Protein AF-A0A3R6MAZ4-F1 (afdb_monomer)

Secondary structure (DSSP, 8-state):
--HHHHHHHH-HHHHHHHHHHTTT-HHHHHHHHHHHHHHHHHHHHHHHHHHHHHHHHHHHHHHHHH--TTHHHHS------

Foldseek 3Di:
DFQVVCCVPVPVVLQVVLCVVVVNPSVSSVVVVVVVVVVVVVCPVVVVVVVVVVVVVVQVVQCVVPVDNVCVPVVPDPDPD

pLDDT: mean 91.68, std 9.18, range [46.25, 98.5]

Sequence (81 aa):
MKYNESVRLLSASRINKYKSACGGDKAKTIQLYQYNIKLCQRFYGIMSMFEIMLRNLINEHYLTQFQDANWIINQATVGKL

Structure (mmCIF, N/CA/C/O backbone):
data_AF-A0A3R6MAZ4-F1
#
_entry.id   AF-A0A3R6MAZ4-F1
#
loop_
_atom_site.group_PDB
_atom_site.id
_atom_site.type_symbol
_atom_site.label_atom_id
_atom_site.label_alt_id
_atom_site.label_comp_id
_atom_site.label_asym_id
_atom_site.label_entity_id
_atom_site.label_seq_id
_atom_site.pdbx_PDB_ins_code
_atom_site.Cartn_x
_a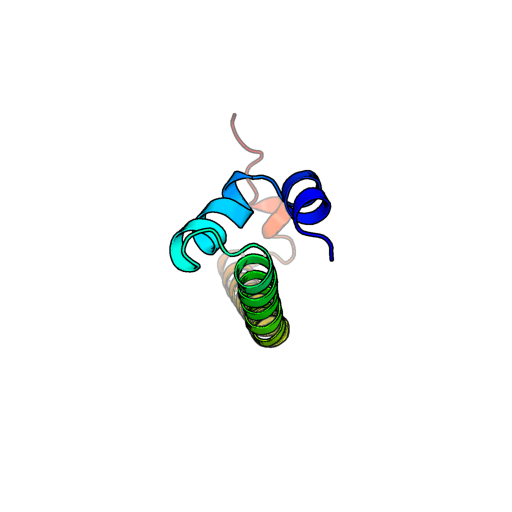tom_site.Cartn_y
_atom_site.Cartn_z
_atom_site.occupancy
_atom_site.B_iso_or_equiv
_atom_site.auth_seq_id
_atom_site.auth_comp_id
_atom_site.auth_asym_id
_atom_site.auth_atom_id
_atom_site.pdbx_PDB_model_num
ATOM 1 N N . MET A 1 1 ? -3.542 4.249 20.583 1.00 70.81 1 MET A N 1
ATOM 2 C CA . MET A 1 1 ? -3.878 5.430 19.755 1.00 70.81 1 MET A CA 1
ATOM 3 C C . MET A 1 1 ? -5.253 5.923 20.176 1.00 70.81 1 MET A C 1
ATOM 5 O O . MET A 1 1 ? -6.171 5.107 20.194 1.00 70.81 1 MET A O 1
ATOM 9 N N . LYS A 1 2 ? -5.410 7.191 20.580 1.00 86.06 2 LYS A N 1
ATOM 10 C CA . LYS A 1 2 ? -6.735 7.712 20.958 1.00 86.06 2 LYS A CA 1
ATOM 11 C C . LYS A 1 2 ? -7.561 7.970 19.692 1.00 86.06 2 LYS A C 1
ATOM 13 O O . LYS A 1 2 ? -7.029 8.387 18.664 1.00 86.06 2 LYS A O 1
ATOM 18 N N . TYR A 1 3 ? -8.871 7.729 19.753 1.00 87.12 3 TYR A N 1
ATOM 19 C CA . TYR A 1 3 ? -9.758 7.841 18.586 1.00 87.12 3 TYR A CA 1
ATOM 20 C C . TYR A 1 3 ? -9.725 9.237 17.939 1.00 87.12 3 TYR A C 1
ATOM 22 O O . TYR A 1 3 ? -9.582 9.352 16.726 1.00 87.12 3 TYR A O 1
ATOM 30 N N . ASN A 1 4 ? -9.789 10.303 18.742 1.00 88.00 4 ASN A N 1
ATOM 31 C CA . ASN A 1 4 ? -9.802 11.677 18.223 1.00 88.00 4 ASN A CA 1
ATOM 32 C C . ASN A 1 4 ? -8.488 12.043 17.508 1.00 88.00 4 ASN A C 1
ATOM 34 O O . ASN A 1 4 ? -8.518 12.684 16.462 1.00 88.00 4 ASN A O 1
ATOM 38 N N . GLU A 1 5 ? -7.343 11.582 18.022 1.00 88.69 5 GLU A N 1
ATOM 39 C CA . GLU A 1 5 ? -6.044 11.749 17.352 1.00 88.69 5 GLU A CA 1
ATOM 40 C C . GLU A 1 5 ? -6.005 10.980 16.032 1.00 88.69 5 GLU A C 1
ATOM 42 O O . GLU A 1 5 ? -5.541 11.500 15.026 1.00 88.69 5 GLU A O 1
ATOM 47 N N . SER A 1 6 ? -6.563 9.767 16.018 1.00 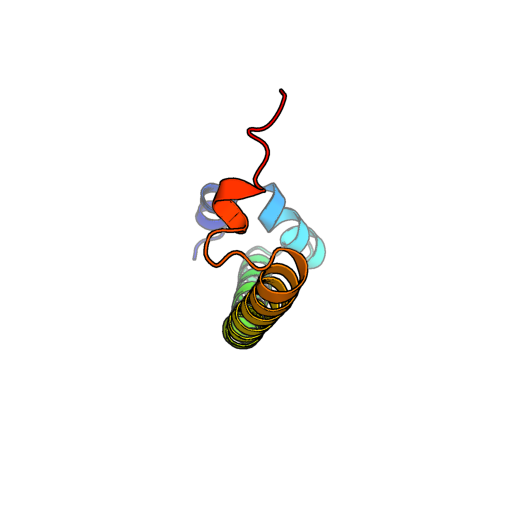85.06 6 SER A N 1
ATOM 48 C CA . SER A 1 6 ? -6.653 8.924 14.820 1.00 85.06 6 SER A CA 1
ATOM 49 C C . SER A 1 6 ? -7.428 9.619 13.702 1.00 85.06 6 SER A C 1
ATOM 51 O O . SER A 1 6 ? -6.975 9.653 12.565 1.00 85.06 6 SER A O 1
ATOM 53 N N . VAL A 1 7 ? -8.580 10.211 14.028 1.00 88.94 7 VAL A N 1
ATOM 54 C CA . VAL A 1 7 ? -9.410 10.959 13.072 1.00 88.94 7 VAL A CA 1
ATOM 55 C C . VAL A 1 7 ? -8.684 12.204 12.559 1.00 88.94 7 VAL A C 1
ATOM 57 O O . VAL A 1 7 ? -8.727 12.476 11.359 1.00 88.94 7 VAL A O 1
ATOM 60 N N . ARG A 1 8 ? -7.992 12.934 13.445 1.00 90.88 8 ARG A N 1
ATOM 61 C CA . ARG A 1 8 ? -7.213 14.126 13.081 1.00 90.88 8 ARG A CA 1
ATOM 62 C C . ARG A 1 8 ? -6.042 13.787 12.153 1.00 90.88 8 ARG A C 1
ATOM 64 O O . ARG A 1 8 ? -5.832 14.496 11.179 1.00 90.88 8 ARG A O 1
ATOM 71 N N . LEU A 1 9 ? -5.289 12.728 12.456 1.00 90.00 9 LEU A N 1
ATOM 72 C CA . LEU A 1 9 ? -4.055 12.375 11.745 1.00 90.00 9 LEU A CA 1
ATOM 73 C C . LEU A 1 9 ? -4.297 11.576 10.457 1.00 90.00 9 LEU A C 1
ATOM 75 O O . LEU A 1 9 ? -3.531 11.702 9.511 1.00 90.00 9 LEU A O 1
ATOM 79 N N . LEU A 1 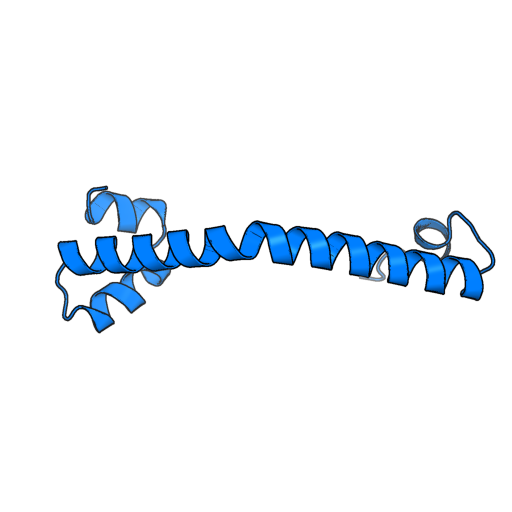10 ? -5.339 10.741 10.411 1.00 86.56 10 LEU A N 1
ATOM 80 C CA . LEU A 1 10 ? -5.571 9.788 9.312 1.00 86.56 10 LEU A CA 1
ATOM 81 C C . LEU A 1 10 ? -6.731 10.182 8.392 1.00 86.56 10 LEU A C 1
ATOM 83 O O . LEU A 1 10 ? -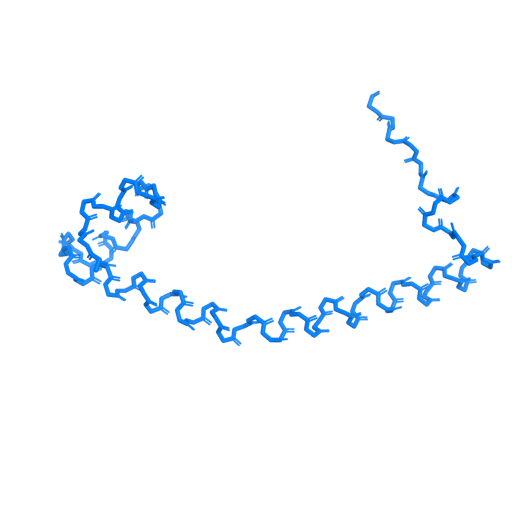7.043 9.438 7.460 1.00 86.56 10 LEU A O 1
ATOM 87 N N . SER A 1 11 ? -7.349 11.339 8.641 1.00 88.75 11 SER A N 1
ATOM 88 C CA . SER A 1 11 ? -8.606 11.835 8.066 1.00 88.75 11 SER A CA 1
ATOM 89 C C . SER A 1 11 ? -9.872 11.113 8.545 1.00 88.75 11 SER A C 1
ATOM 91 O O . SER A 1 11 ? -9.916 9.892 8.731 1.00 88.75 11 SER A O 1
ATOM 93 N N . ALA A 1 12 ? -10.957 11.882 8.664 1.00 8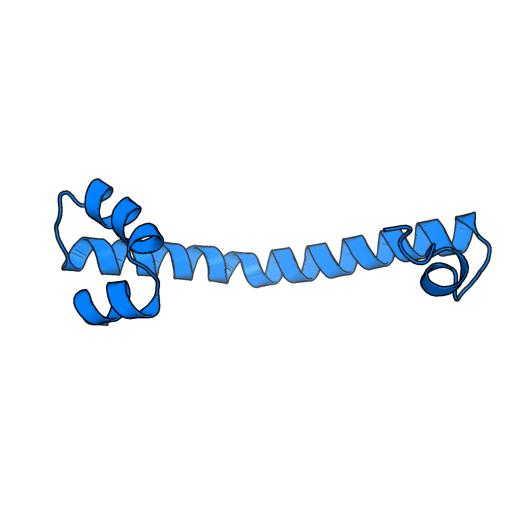7.56 12 ALA A N 1
ATOM 94 C CA . ALA A 1 12 ? -12.274 11.364 9.023 1.00 87.56 12 ALA A CA 1
ATOM 95 C C . ALA A 1 12 ? -12.809 10.357 7.996 1.00 87.56 12 ALA A C 1
ATOM 97 O O . ALA A 1 12 ? -13.343 9.323 8.388 1.00 87.56 12 ALA A O 1
ATOM 98 N N . SER A 1 13 ? -12.608 10.608 6.698 1.00 89.88 13 SER A N 1
ATOM 99 C CA . SER A 1 13 ? -13.054 9.705 5.626 1.00 89.88 13 SER A CA 1
ATOM 100 C C . SER A 1 13 ? -12.491 8.288 5.804 1.00 89.88 13 SER A C 1
ATOM 102 O O . SER A 1 13 ? -13.227 7.300 5.757 1.00 89.88 13 SER A O 1
ATOM 104 N N . ARG A 1 14 ? -11.197 8.178 6.136 1.00 89.56 14 ARG A N 1
ATOM 105 C CA . ARG A 1 14 ? -10.525 6.883 6.304 1.00 89.56 14 ARG A CA 1
ATOM 106 C C . ARG A 1 14 ? -11.026 6.099 7.516 1.00 89.56 14 ARG A C 1
ATOM 108 O O . ARG A 1 14 ? -11.097 4.874 7.446 1.00 89.56 14 ARG A O 1
ATOM 115 N N . ILE A 1 15 ? -11.376 6.786 8.605 1.00 93.69 15 ILE A N 1
ATOM 116 C CA . ILE A 1 15 ? -11.852 6.168 9.853 1.00 93.69 15 ILE A CA 1
ATOM 117 C C . ILE A 1 15 ? -13.363 5.882 9.817 1.00 93.69 15 ILE A C 1
ATOM 119 O O . ILE A 1 15 ? -13.806 4.875 10.370 1.00 93.69 15 ILE A O 1
ATOM 123 N N . ASN A 1 16 ? -14.157 6.708 9.129 1.00 92.88 16 ASN A N 1
ATOM 124 C CA . ASN A 1 16 ? -15.622 6.626 9.123 1.00 92.88 16 ASN A CA 1
ATOM 125 C C . ASN A 1 16 ? -16.164 5.294 8.596 1.00 92.88 16 ASN A C 1
ATOM 127 O O . ASN A 1 16 ? -17.163 4.799 9.123 1.00 92.88 16 ASN A O 1
ATOM 131 N N . LYS A 1 17 ? -15.495 4.672 7.618 1.00 93.50 17 LYS A N 1
ATOM 132 C CA . LYS A 1 17 ? -15.892 3.341 7.131 1.00 93.50 17 LYS A CA 1
ATOM 133 C C . LYS A 1 17 ? -15.810 2.273 8.232 1.00 93.50 17 LYS A C 1
ATOM 135 O O . LYS A 1 17 ? -16.725 1.473 8.384 1.00 93.50 17 LYS A O 1
ATOM 140 N N . TYR A 1 18 ? -14.765 2.320 9.060 1.00 94.94 18 TYR A N 1
ATOM 141 C CA . TYR A 1 18 ? -14.587 1.403 10.189 1.00 94.94 18 TYR A CA 1
ATOM 142 C C . TYR A 1 18 ? -15.535 1.746 11.338 1.00 94.94 18 TYR A C 1
ATOM 144 O O . TYR A 1 18 ? -16.114 0.851 11.943 1.00 94.94 18 TYR A O 1
ATOM 152 N N . LYS A 1 19 ? -15.759 3.042 11.589 1.00 95.06 19 LYS A N 1
ATOM 153 C CA . LYS A 1 19 ? -16.728 3.516 12.584 1.00 95.06 19 LYS A CA 1
ATOM 154 C C . LYS A 1 19 ? -18.132 2.997 12.297 1.00 95.06 19 LYS A C 1
ATOM 156 O O . LYS A 1 19 ? -18.805 2.526 13.209 1.00 95.06 19 LYS A O 1
ATOM 161 N N . SER A 1 20 ? -18.552 3.081 11.037 1.00 95.69 20 SER A N 1
ATOM 162 C CA . SER A 1 20 ? -19.870 2.620 10.594 1.00 95.69 20 SER A CA 1
ATOM 163 C C . SER A 1 20 ? -20.003 1.105 10.761 1.00 95.69 20 SER A C 1
ATOM 165 O O . SER A 1 20 ? -20.983 0.644 11.336 1.00 95.69 20 SER A O 1
ATOM 167 N N . ALA A 1 21 ? -18.975 0.338 10.378 1.00 94.56 21 ALA A N 1
ATOM 168 C CA . ALA A 1 21 ? -18.942 -1.115 10.566 1.00 94.56 21 ALA A CA 1
ATOM 169 C C . ALA A 1 21 ? -18.953 -1.547 12.047 1.00 94.56 21 ALA A C 1
ATOM 171 O O . ALA A 1 21 ? -19.465 -2.610 12.380 1.00 94.56 21 ALA A O 1
ATOM 172 N N . CYS A 1 22 ? -18.405 -0.724 12.945 1.00 96.44 22 CYS A N 1
ATOM 173 C CA . CYS A 1 22 ? -18.382 -0.981 14.386 1.00 96.44 22 CYS A CA 1
ATOM 174 C C . CYS A 1 22 ? -19.568 -0.364 15.151 1.00 96.44 22 CYS A C 1
ATOM 176 O O . CYS A 1 22 ? -19.525 -0.320 16.380 1.00 96.44 22 CYS A O 1
ATOM 178 N N . GLY A 1 23 ? -20.596 0.159 14.469 1.00 95.06 23 GLY A N 1
ATOM 179 C CA . GLY A 1 23 ? -21.767 0.755 15.126 1.00 95.06 23 GLY A CA 1
ATOM 180 C C . GLY A 1 23 ? -21.447 1.993 15.975 1.00 95.06 23 GLY A C 1
ATOM 181 O O . GLY A 1 23 ? -22.122 2.263 16.962 1.00 95.06 23 GLY A O 1
ATOM 182 N N . GLY A 1 24 ? -20.388 2.734 15.637 1.00 92.19 24 GLY A N 1
ATOM 183 C CA . GLY A 1 24 ? -19.958 3.916 16.391 1.00 92.19 24 GLY A CA 1
ATOM 184 C C . GLY A 1 24 ? -19.028 3.640 17.578 1.00 92.19 24 GLY A C 1
ATOM 185 O O . GLY A 1 24 ? -18.521 4.602 18.162 1.00 92.19 24 GLY A O 1
ATOM 186 N N . ASP A 1 25 ? -18.741 2.375 17.903 1.00 96.25 25 ASP A N 1
ATOM 187 C CA . ASP A 1 25 ? -17.799 2.007 18.965 1.00 96.25 25 ASP A CA 1
ATOM 188 C C . ASP A 1 25 ? -16.372 2.445 18.601 1.00 96.25 25 ASP A C 1
ATOM 190 O O . ASP A 1 25 ? -15.719 1.893 17.708 1.00 96.25 25 ASP A O 1
ATOM 194 N N . LYS A 1 26 ? -15.871 3.456 19.316 1.00 93.75 26 LYS A N 1
ATOM 195 C CA . LYS A 1 26 ? -14.563 4.069 19.063 1.00 93.75 26 LYS A CA 1
ATOM 196 C C . LYS A 1 26 ? -13.401 3.098 19.278 1.00 93.75 26 LYS A C 1
ATOM 198 O O . LYS A 1 26 ? -12.431 3.167 18.524 1.00 93.75 26 LYS A O 1
ATOM 203 N N . ALA A 1 27 ? -13.469 2.220 20.278 1.00 93.19 27 ALA A N 1
ATOM 204 C CA . ALA A 1 27 ? -12.381 1.294 20.588 1.00 93.19 27 ALA A CA 1
ATOM 205 C C . ALA A 1 27 ? -12.273 0.217 19.502 1.00 93.19 27 ALA A C 1
ATOM 207 O O . ALA A 1 27 ? -11.200 0.036 18.917 1.00 93.19 27 ALA A O 1
ATOM 208 N N . LYS A 1 28 ? -13.407 -0.401 19.148 1.00 95.06 28 LYS A N 1
ATOM 209 C CA . LYS A 1 28 ? -13.480 -1.385 18.057 1.00 95.06 28 LYS A CA 1
ATOM 210 C C . LYS A 1 28 ? -13.094 -0.779 16.713 1.00 95.06 28 LYS A C 1
ATOM 212 O O . LYS A 1 28 ? -12.385 -1.418 15.944 1.00 95.06 28 LYS A O 1
ATOM 217 N N . THR A 1 29 ? -13.470 0.476 16.460 1.00 95.44 29 THR A N 1
ATOM 218 C CA . THR A 1 29 ? -13.089 1.194 15.233 1.00 95.44 29 THR A CA 1
ATOM 219 C C . THR A 1 29 ? -11.572 1.258 15.060 1.00 95.44 29 THR A C 1
ATOM 221 O O . THR A 1 29 ? -11.048 0.929 13.994 1.00 95.44 29 THR A O 1
ATOM 224 N N . ILE A 1 30 ? -10.850 1.677 16.106 1.00 94.06 30 ILE A N 1
ATOM 225 C CA . ILE A 1 30 ? -9.385 1.777 16.052 1.00 94.06 30 ILE A CA 1
ATOM 226 C C . ILE A 1 30 ? -8.750 0.392 15.953 1.00 94.06 30 ILE A C 1
ATOM 228 O O . ILE A 1 30 ? -7.806 0.212 15.186 1.00 94.06 30 ILE A O 1
ATOM 232 N N . GLN A 1 31 ? -9.285 -0.592 16.673 1.00 95.06 31 GLN A N 1
ATOM 233 C CA . GLN A 1 31 ? -8.811 -1.970 16.604 1.00 95.06 31 GLN A CA 1
ATOM 234 C C . GLN A 1 31 ? -8.964 -2.560 15.190 1.00 95.06 31 GLN A C 1
ATOM 236 O O . GLN A 1 31 ? -8.006 -3.105 14.643 1.00 95.06 31 GLN A O 1
ATOM 241 N N . LEU A 1 32 ? -10.126 -2.382 14.557 1.00 95.62 32 LEU A N 1
ATOM 242 C CA . LEU A 1 32 ? -10.388 -2.845 13.194 1.00 95.62 32 LEU A CA 1
ATOM 243 C C . LEU A 1 32 ? -9.476 -2.152 12.171 1.00 95.62 32 LEU A C 1
ATOM 245 O O . LEU A 1 32 ? -8.930 -2.804 11.279 1.00 95.62 32 LEU A O 1
ATOM 249 N N . TYR A 1 33 ? -9.240 -0.848 12.332 1.00 94.69 33 TYR A N 1
ATOM 250 C CA . TYR A 1 33 ? -8.277 -0.121 11.505 1.00 94.69 33 TYR A CA 1
ATOM 251 C C . TYR A 1 33 ? -6.847 -0.668 11.652 1.00 94.69 33 TYR A C 1
ATOM 253 O O . TYR A 1 33 ? -6.141 -0.850 10.659 1.00 94.69 33 TYR A O 1
ATOM 261 N N . GLN A 1 34 ? -6.419 -0.985 12.876 1.00 92.94 34 GLN A N 1
ATOM 262 C CA . GLN A 1 34 ? -5.107 -1.591 13.119 1.00 92.94 34 GLN A CA 1
ATOM 263 C C . GLN A 1 34 ? -4.982 -2.977 12.483 1.00 92.94 34 GLN A C 1
ATOM 265 O O . GLN A 1 34 ? -3.916 -3.305 11.961 1.00 92.94 34 GLN A O 1
ATOM 270 N N . TYR A 1 35 ? -6.048 -3.783 12.478 1.00 95.88 35 TYR A N 1
ATOM 271 C CA . TYR A 1 35 ? -6.048 -5.057 11.757 1.00 95.88 35 TYR A CA 1
ATOM 272 C C . TYR A 1 35 ? -5.894 -4.866 10.250 1.00 95.88 35 TYR A C 1
ATOM 274 O O . TYR A 1 35 ? -5.119 -5.595 9.635 1.00 95.88 35 TYR A O 1
ATOM 282 N N . ASN A 1 36 ? -6.536 -3.851 9.665 1.00 94.56 36 ASN A N 1
ATOM 283 C CA . ASN A 1 36 ? -6.323 -3.519 8.258 1.00 94.56 36 ASN A CA 1
ATOM 284 C C . ASN A 1 36 ? -4.858 -3.148 7.968 1.00 94.56 36 ASN A C 1
ATOM 286 O O . ASN A 1 36 ? -4.293 -3.661 7.007 1.00 94.56 36 ASN A O 1
ATOM 290 N N . ILE A 1 37 ? -4.215 -2.342 8.823 1.00 94.00 37 ILE A N 1
ATOM 291 C CA . ILE A 1 37 ? -2.780 -2.037 8.680 1.00 94.00 37 ILE A CA 1
ATOM 292 C C . ILE A 1 37 ? -1.938 -3.312 8.762 1.00 94.00 37 ILE A C 1
ATOM 294 O O . ILE A 1 37 ? -1.098 -3.537 7.895 1.00 94.00 37 ILE A O 1
ATOM 298 N N . LYS A 1 38 ? -2.163 -4.158 9.776 1.00 96.19 38 LYS A N 1
ATOM 299 C CA . LYS A 1 38 ? -1.415 -5.413 9.949 1.00 96.19 38 LYS A CA 1
ATOM 300 C C . LYS A 1 38 ? -1.570 -6.339 8.747 1.00 96.19 38 LYS A C 1
ATOM 302 O O . LYS A 1 38 ? -0.603 -6.980 8.354 1.00 96.19 38 LYS A O 1
ATOM 307 N N . LEU A 1 39 ? -2.761 -6.393 8.157 1.00 95.38 39 LEU A N 1
ATOM 308 C CA . LEU A 1 39 ? -3.008 -7.151 6.938 1.00 95.38 39 LEU A CA 1
ATOM 309 C C . LEU A 1 39 ? -2.206 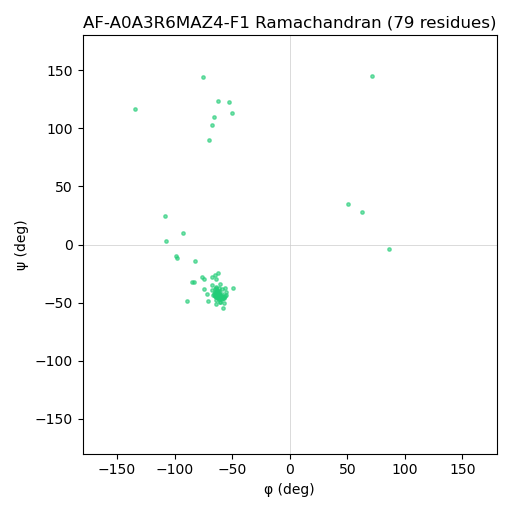-6.573 5.766 1.00 95.38 39 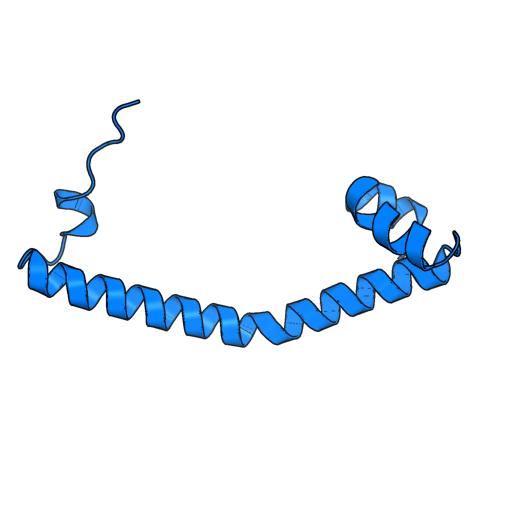LEU A C 1
ATOM 311 O O . LEU A 1 39 ? -1.446 -7.303 5.139 1.00 95.38 39 LEU A O 1
ATOM 315 N N . CYS A 1 40 ? -2.298 -5.261 5.523 1.00 95.56 40 CYS A N 1
ATOM 316 C CA . CYS A 1 40 ? -1.519 -4.580 4.485 1.00 95.56 40 CYS A CA 1
ATOM 317 C C . CYS A 1 40 ? -0.008 -4.801 4.650 1.00 95.56 40 CYS A C 1
ATOM 319 O O . CYS A 1 40 ? 0.674 -5.071 3.667 1.00 95.56 40 CYS A O 1
ATOM 321 N N . GLN A 1 41 ? 0.510 -4.763 5.882 1.00 97.00 41 GLN A N 1
ATOM 322 C CA . GLN A 1 41 ? 1.919 -5.033 6.192 1.00 97.00 41 GLN A CA 1
ATOM 323 C C . GLN A 1 41 ? 2.388 -6.404 5.694 1.00 97.00 41 GLN A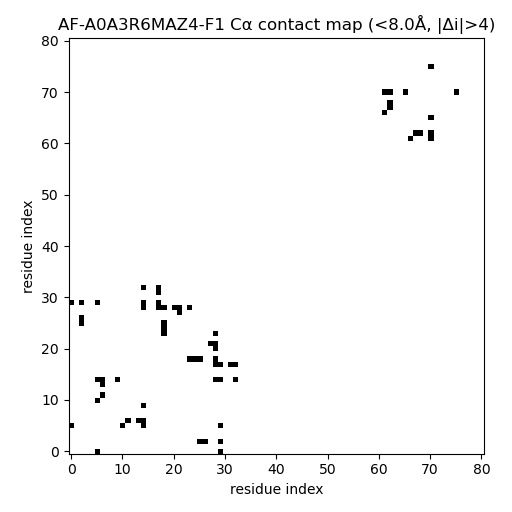 C 1
ATOM 325 O O . GLN A 1 41 ? 3.509 -6.519 5.206 1.00 97.00 41 GLN A O 1
ATOM 330 N N . ARG A 1 42 ? 1.540 -7.438 5.756 1.00 96.88 42 ARG A N 1
ATOM 331 C CA . ARG A 1 42 ? 1.890 -8.780 5.256 1.00 96.88 42 ARG A CA 1
ATOM 332 C C . ARG A 1 42 ? 2.052 -8.823 3.738 1.00 96.88 42 ARG A C 1
ATOM 334 O O . ARG A 1 42 ? 2.835 -9.626 3.246 1.00 96.88 42 ARG A O 1
ATOM 341 N N . PHE A 1 43 ? 1.363 -7.946 3.012 1.00 96.94 43 PHE A N 1
ATOM 342 C CA . PHE A 1 43 ? 1.452 -7.879 1.556 1.00 96.94 43 PHE A CA 1
ATOM 343 C C . PHE A 1 43 ? 2.655 -7.082 1.048 1.00 96.94 43 PHE A C 1
ATOM 345 O O . PHE A 1 43 ? 2.990 -7.226 -0.122 1.00 96.94 43 PHE A O 1
ATOM 352 N N . TYR A 1 44 ? 3.333 -6.290 1.890 1.00 96.31 44 TYR A N 1
ATOM 353 C CA . TYR A 1 44 ? 4.467 -5.472 1.440 1.00 96.31 44 TYR A CA 1
ATOM 354 C C . TYR A 1 44 ? 5.565 -6.306 0.783 1.00 96.31 44 TYR A C 1
ATOM 356 O O . TYR A 1 44 ? 6.002 -5.958 -0.304 1.00 96.31 44 TYR A O 1
ATOM 364 N N . GLY A 1 45 ? 5.962 -7.431 1.386 1.00 97.12 45 GLY A N 1
ATOM 365 C CA . GLY A 1 45 ? 7.019 -8.275 0.819 1.00 97.12 45 GLY A CA 1
ATOM 366 C C . GLY A 1 45 ? 6.663 -8.814 -0.570 1.00 97.12 45 GLY A C 1
ATOM 367 O O . GLY A 1 45 ? 7.460 -8.706 -1.498 1.00 97.12 45 GLY A O 1
ATOM 368 N N . ILE A 1 46 ? 5.440 -9.328 -0.730 1.00 97.25 46 ILE A N 1
ATOM 369 C CA . ILE A 1 46 ? 4.962 -9.870 -2.011 1.00 97.25 46 ILE A CA 1
ATOM 370 C C . ILE A 1 46 ? 4.828 -8.754 -3.052 1.00 97.25 46 ILE A C 1
ATOM 372 O O . ILE A 1 46 ? 5.265 -8.931 -4.183 1.00 97.25 46 ILE A O 1
ATOM 376 N N . MET A 1 47 ? 4.280 -7.595 -2.675 1.00 97.31 47 MET A N 1
ATOM 377 C CA . MET A 1 47 ? 4.156 -6.444 -3.575 1.00 97.31 47 MET A CA 1
ATOM 378 C C . MET A 1 47 ? 5.519 -5.915 -4.024 1.00 97.31 47 MET A C 1
ATOM 380 O O . MET A 1 47 ? 5.683 -5.618 -5.202 1.00 97.31 47 MET A O 1
ATOM 384 N N . SER A 1 48 ? 6.497 -5.832 -3.119 1.00 97.00 48 SER A N 1
ATOM 385 C CA . SER A 1 48 ? 7.865 -5.429 -3.458 1.00 97.00 48 SER A CA 1
ATOM 386 C C . SER A 1 48 ? 8.531 -6.428 -4.401 1.00 97.00 48 SER A C 1
ATOM 388 O O . SER A 1 48 ? 9.134 -6.028 -5.390 1.00 97.00 48 SER A O 1
ATOM 390 N N . MET A 1 49 ? 8.390 -7.732 -4.149 1.00 98.19 49 MET A N 1
ATOM 391 C CA . MET A 1 49 ? 8.952 -8.749 -5.039 1.00 98.19 49 MET A CA 1
ATOM 392 C C . MET A 1 49 ? 8.285 -8.726 -6.419 1.00 98.19 49 MET A C 1
ATOM 394 O O . MET A 1 49 ? 8.974 -8.758 -7.435 1.00 98.19 49 MET A O 1
ATOM 398 N N . PHE A 1 50 ? 6.955 -8.616 -6.456 1.00 98.25 50 PHE A N 1
ATOM 399 C CA . PHE A 1 50 ? 6.195 -8.492 -7.696 1.00 98.25 50 PHE A CA 1
ATOM 400 C C . PHE A 1 50 ? 6.622 -7.264 -8.503 1.00 98.25 50 PHE A C 1
ATOM 402 O O . PHE A 1 50 ? 6.817 -7.361 -9.710 1.00 98.25 50 PHE A O 1
ATOM 409 N N . GLU A 1 51 ? 6.801 -6.121 -7.843 1.00 98.31 51 GLU A N 1
ATOM 410 C CA . GLU A 1 51 ? 7.234 -4.883 -8.485 1.00 98.31 51 GLU A CA 1
ATOM 411 C C . GLU A 1 51 ? 8.624 -5.017 -9.123 1.00 98.31 51 GLU A C 1
ATOM 413 O O . GLU A 1 51 ? 8.785 -4.648 -10.287 1.00 98.31 51 GLU A O 1
ATOM 418 N N . ILE A 1 52 ? 9.590 -5.625 -8.427 1.00 98.25 52 ILE A N 1
ATOM 419 C CA . ILE A 1 52 ? 10.926 -5.909 -8.976 1.00 98.25 52 ILE A CA 1
ATOM 420 C C . ILE A 1 52 ? 10.830 -6.835 -10.193 1.00 98.25 52 ILE A C 1
ATOM 422 O O . ILE A 1 52 ? 11.392 -6.535 -11.246 1.00 98.25 52 ILE A O 1
ATOM 426 N N . MET A 1 53 ? 10.097 -7.947 -10.070 1.00 98.50 53 MET A N 1
ATOM 427 C CA . MET A 1 53 ? 9.932 -8.909 -11.164 1.00 98.50 53 MET A CA 1
ATOM 428 C C . MET A 1 53 ? 9.301 -8.254 -12.394 1.00 98.50 53 MET A C 1
ATOM 430 O O . MET A 1 53 ? 9.805 -8.406 -13.505 1.00 98.50 53 MET A O 1
ATOM 434 N N . LEU A 1 54 ? 8.225 -7.493 -12.194 1.00 98.31 54 LEU A N 1
ATOM 435 C CA . LEU A 1 54 ? 7.524 -6.808 -13.270 1.00 98.31 54 LEU A CA 1
ATOM 436 C C . LEU A 1 54 ? 8.426 -5.776 -13.954 1.00 98.31 54 LEU A C 1
ATOM 438 O O . LEU A 1 54 ? 8.476 -5.736 -15.181 1.00 98.31 54 LEU A O 1
ATOM 442 N N . ARG A 1 55 ? 9.166 -4.966 -13.187 1.00 97.62 55 ARG A N 1
ATOM 443 C CA . ARG A 1 55 ? 10.110 -3.995 -13.757 1.00 97.62 55 ARG A CA 1
ATOM 444 C C . ARG A 1 55 ? 11.202 -4.661 -14.577 1.00 97.62 55 ARG A C 1
ATOM 446 O O . ARG A 1 55 ? 11.504 -4.168 -15.661 1.00 97.62 55 ARG A O 1
ATOM 453 N N . ASN A 1 56 ? 11.765 -5.763 -14.087 1.00 97.62 56 ASN A N 1
ATOM 454 C CA . ASN A 1 56 ? 12.804 -6.495 -14.805 1.00 97.62 56 ASN A CA 1
ATOM 455 C C . ASN A 1 56 ? 12.271 -7.038 -16.134 1.00 97.62 56 ASN A C 1
ATOM 457 O O . ASN A 1 56 ? 12.890 -6.810 -17.166 1.00 97.62 56 ASN A O 1
ATOM 461 N N . LEU A 1 57 ? 11.084 -7.653 -16.127 1.00 98.12 57 LEU A N 1
ATOM 462 C CA . LEU A 1 57 ? 10.451 -8.166 -17.345 1.00 98.12 57 LEU A CA 1
ATOM 463 C C . LEU A 1 57 ? 10.116 -7.054 -18.348 1.00 98.12 57 LEU A C 1
ATOM 465 O O . LEU A 1 57 ? 10.345 -7.216 -19.544 1.00 98.12 57 LEU A O 1
ATOM 469 N N . ILE A 1 58 ? 9.611 -5.909 -17.875 1.00 96.75 58 ILE A N 1
ATOM 470 C CA . ILE A 1 58 ? 9.377 -4.729 -18.723 1.00 96.75 58 ILE A CA 1
ATOM 471 C C . ILE A 1 58 ? 10.694 -4.259 -19.349 1.00 96.75 58 ILE A C 1
ATOM 473 O O . ILE A 1 58 ? 10.746 -3.986 -20.548 1.00 96.75 58 ILE A O 1
ATOM 477 N N . ASN A 1 59 ? 11.761 -4.180 -18.554 1.00 96.19 59 ASN A N 1
ATOM 478 C CA . ASN A 1 59 ? 13.064 -3.750 -19.037 1.00 96.19 59 ASN A CA 1
ATOM 479 C C . ASN A 1 59 ? 13.642 -4.723 -20.076 1.00 96.19 59 ASN A C 1
ATOM 481 O O . ASN A 1 59 ? 14.052 -4.283 -21.142 1.00 96.19 59 ASN A O 1
ATOM 485 N N . GLU A 1 60 ? 13.629 -6.031 -19.810 1.00 96.88 60 GLU A N 1
ATOM 486 C CA . GLU A 1 60 ? 14.087 -7.063 -20.755 1.00 96.88 60 GLU A CA 1
ATOM 487 C C . GLU A 1 60 ? 13.312 -7.023 -22.076 1.00 96.88 60 GLU A C 1
ATOM 489 O O . GLU A 1 60 ? 13.904 -7.097 -23.160 1.00 96.88 60 GLU A O 1
ATOM 494 N N . HIS A 1 61 ? 11.990 -6.854 -21.991 1.00 96.56 61 HIS A N 1
ATOM 495 C CA . HIS A 1 61 ? 11.138 -6.719 -23.161 1.00 96.56 61 HIS A CA 1
ATOM 496 C C . HIS A 1 61 ? 11.580 -5.530 -24.021 1.00 96.56 61 HIS A C 1
ATOM 498 O O . HIS A 1 61 ? 11.884 -5.707 -25.202 1.00 96.56 61 HIS A O 1
ATOM 504 N N . TYR A 1 62 ? 11.683 -4.333 -23.440 1.00 95.88 62 TYR A N 1
ATOM 505 C CA . TYR A 1 62 ? 11.982 -3.121 -24.205 1.00 95.88 62 TYR A CA 1
ATOM 506 C C . TYR A 1 62 ? 13.446 -2.978 -24.629 1.00 95.88 62 TYR A C 1
ATOM 508 O O . TYR A 1 62 ? 13.696 -2.439 -25.707 1.00 95.88 62 TYR A O 1
ATOM 516 N N . LEU A 1 63 ? 14.396 -3.540 -23.877 1.00 96.12 63 LEU A N 1
ATOM 517 C CA . LEU A 1 63 ? 15.778 -3.699 -24.340 1.00 96.12 63 LEU A CA 1
ATOM 518 C C . LEU A 1 63 ? 15.825 -4.473 -25.661 1.00 96.12 63 LEU A C 1
ATOM 520 O O . LEU A 1 63 ? 16.530 -4.078 -26.586 1.00 96.12 63 LEU A O 1
ATOM 524 N N . THR A 1 64 ? 15.038 -5.547 -25.763 1.00 94.94 64 THR A N 1
ATOM 525 C CA . THR A 1 64 ? 14.971 -6.372 -26.974 1.00 94.94 64 THR A CA 1
ATOM 526 C C . THR A 1 64 ? 14.243 -5.656 -28.111 1.00 94.94 64 THR A C 1
ATOM 528 O O . THR A 1 64 ? 14.701 -5.703 -29.250 1.00 94.94 64 THR A O 1
ATOM 531 N N . GLN A 1 65 ? 13.123 -4.985 -27.819 1.00 96.12 65 GLN A N 1
ATOM 532 C CA . GLN A 1 65 ? 12.332 -4.286 -28.839 1.00 96.12 65 GLN A CA 1
ATOM 533 C C . GLN A 1 65 ? 13.085 -3.108 -29.469 1.00 96.12 65 GLN A C 1
ATOM 535 O O . GLN A 1 65 ? 13.020 -2.926 -30.682 1.00 96.12 65 GLN A O 1
ATOM 540 N N . PHE A 1 66 ? 13.792 -2.310 -28.664 1.00 94.94 66 PHE A N 1
ATOM 541 C CA . PHE A 1 66 ? 14.456 -1.093 -29.138 1.00 94.94 66 PHE A CA 1
ATOM 542 C C . PHE A 1 66 ? 15.946 -1.270 -29.433 1.00 94.94 66 PHE A C 1
ATOM 544 O O . PHE A 1 66 ? 16.543 -0.375 -30.023 1.00 94.94 66 PHE A O 1
ATOM 551 N N . GLN A 1 67 ? 16.545 -2.397 -29.024 1.00 95.06 67 GLN A N 1
ATOM 552 C CA . GLN A 1 67 ? 17.993 -2.632 -29.098 1.00 95.06 67 GLN A CA 1
ATOM 553 C C . GLN A 1 67 ? 18.808 -1.479 -28.480 1.00 95.06 67 GLN A C 1
ATOM 555 O O . GLN A 1 67 ? 19.893 -1.139 -28.944 1.00 95.06 67 GLN A O 1
ATOM 560 N N . ASP A 1 68 ? 18.268 -0.871 -27.421 1.00 92.31 68 ASP A N 1
ATOM 561 C CA . ASP A 1 68 ? 18.797 0.339 -26.797 1.00 92.31 68 ASP A CA 1
ATOM 562 C C . ASP A 1 68 ? 18.815 0.187 -25.274 1.00 92.31 68 ASP A C 1
ATOM 564 O O . ASP A 1 68 ? 17.770 0.087 -24.629 1.00 92.31 68 ASP A O 1
ATOM 568 N N . ALA A 1 69 ? 20.013 0.215 -24.686 1.00 92.94 69 ALA A N 1
ATOM 569 C CA . ALA A 1 69 ? 20.207 0.140 -23.238 1.00 92.94 69 ALA A CA 1
ATOM 570 C C . ALA A 1 69 ? 19.565 1.314 -22.476 1.00 92.94 69 ALA A C 1
ATOM 572 O O . ALA A 1 69 ? 19.218 1.174 -21.305 1.00 92.94 69 ALA A O 1
ATOM 573 N N . ASN A 1 70 ? 19.381 2.453 -23.144 1.00 93.19 70 ASN A N 1
ATOM 574 C CA . ASN A 1 70 ? 18.795 3.670 -22.595 1.00 93.19 70 ASN A CA 1
ATOM 575 C C . ASN A 1 70 ? 17.386 3.932 -23.149 1.00 93.19 70 ASN A C 1
ATOM 577 O O . ASN A 1 70 ? 16.924 5.077 -23.129 1.00 93.19 70 ASN A O 1
ATOM 581 N N . TRP A 1 71 ? 16.679 2.884 -23.600 1.00 93.44 71 TRP A N 1
ATOM 582 C CA . TRP A 1 71 ? 15.349 2.992 -24.212 1.00 93.44 71 TRP A CA 1
ATOM 583 C C . TRP A 1 71 ? 14.377 3.832 -23.378 1.00 93.44 71 TRP A C 1
ATOM 585 O O . TRP A 1 71 ? 13.605 4.607 -23.931 1.00 93.44 71 TRP A O 1
ATOM 595 N N . ILE A 1 72 ? 14.433 3.732 -22.045 1.00 92.00 72 ILE A N 1
ATOM 596 C CA . ILE A 1 72 ? 13.520 4.456 -21.154 1.00 92.00 72 ILE A CA 1
ATOM 597 C C . ILE A 1 72 ? 13.706 5.973 -21.234 1.00 92.00 72 ILE A C 1
ATOM 599 O O . ILE A 1 72 ? 12.768 6.711 -20.973 1.00 92.00 72 ILE A O 1
ATOM 603 N N . ILE A 1 73 ? 14.897 6.445 -21.603 1.00 91.69 73 ILE A N 1
ATOM 604 C CA . ILE A 1 73 ? 15.192 7.866 -21.800 1.00 91.69 73 ILE A CA 1
ATOM 605 C C . ILE A 1 73 ? 14.884 8.249 -23.248 1.00 91.69 73 ILE A C 1
ATOM 607 O O . ILE A 1 73 ? 14.187 9.228 -23.492 1.00 91.69 73 ILE A O 1
ATOM 611 N N . ASN A 1 74 ? 15.371 7.457 -24.205 1.00 90.50 74 ASN A N 1
ATOM 612 C CA . ASN A 1 74 ? 15.323 7.798 -25.628 1.00 90.50 74 ASN A CA 1
ATOM 613 C C . ASN A 1 74 ? 13.924 7.641 -26.245 1.00 90.50 74 ASN A C 1
ATOM 615 O O . ASN A 1 74 ? 13.583 8.357 -27.182 1.00 90.50 74 ASN A O 1
ATOM 619 N N . GLN A 1 75 ? 13.114 6.720 -25.717 1.00 87.81 75 GLN A N 1
ATOM 620 C CA . GLN A 1 75 ? 11.733 6.473 -26.147 1.00 87.81 75 GLN A CA 1
ATOM 621 C C . GLN A 1 75 ? 10.704 7.147 -25.232 1.00 87.81 75 GLN A C 1
ATOM 623 O O . GLN A 1 75 ? 9.517 7.191 -25.567 1.00 87.81 75 GLN A O 1
ATOM 628 N N . ALA A 1 76 ? 11.119 7.685 -24.078 1.00 85.12 76 ALA A N 1
ATOM 629 C CA . ALA A 1 76 ? 10.236 8.524 -23.283 1.00 85.12 76 ALA A CA 1
ATOM 630 C C . ALA A 1 76 ? 9.961 9.814 -24.051 1.00 85.12 76 ALA A C 1
ATOM 632 O O . ALA A 1 76 ? 10.767 10.740 -24.095 1.00 85.12 76 ALA A O 1
ATOM 633 N N . THR A 1 77 ? 8.777 9.887 -24.649 1.00 76.00 77 THR A N 1
ATOM 634 C CA . THR A 1 77 ? 8.283 11.154 -25.175 1.00 76.00 77 THR A CA 1
ATOM 635 C C . THR A 1 77 ? 8.142 12.114 -23.997 1.00 76.00 77 THR A C 1
ATOM 637 O O . THR A 1 77 ? 7.432 11.808 -23.036 1.00 76.00 77 THR A O 1
ATOM 640 N N . VAL A 1 78 ? 8.794 13.279 -24.058 1.00 70.44 78 VAL A N 1
ATOM 641 C CA . VAL A 1 78 ? 8.472 14.385 -23.148 1.00 70.44 78 VAL A CA 1
ATOM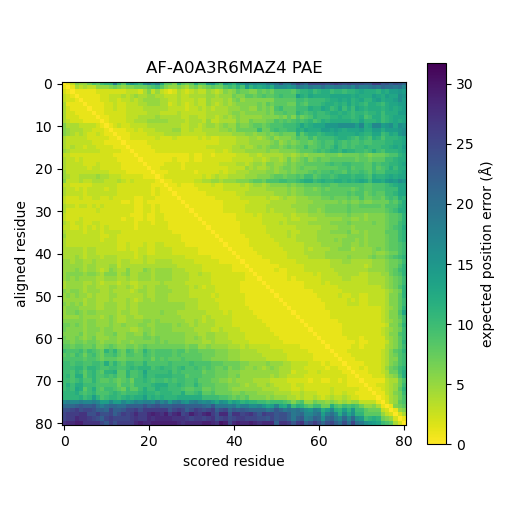 642 C C . VAL A 1 78 ? 6.969 14.604 -23.260 1.00 70.44 78 VAL A C 1
ATOM 644 O O . VAL A 1 78 ? 6.459 14.762 -24.371 1.00 70.44 78 VAL A O 1
ATOM 647 N N . GLY A 1 79 ? 6.262 14.520 -22.131 1.00 64.31 79 GLY A N 1
ATOM 648 C CA . GLY A 1 79 ? 4.810 14.633 -22.108 1.00 64.31 79 GLY A CA 1
ATOM 649 C C . GLY A 1 79 ? 4.379 15.871 -22.885 1.00 64.31 79 GLY A C 1
ATOM 650 O O . GLY A 1 79 ? 4.680 16.990 -22.479 1.00 64.31 79 GLY A O 1
ATOM 651 N N . LYS A 1 80 ? 3.701 15.666 -24.019 1.00 52.03 80 LYS A N 1
ATOM 652 C CA . LYS A 1 80 ? 2.908 16.716 -24.653 1.00 52.03 80 LYS A CA 1
ATOM 653 C C . LYS A 1 80 ? 1.701 16.945 -23.746 1.00 52.03 80 LYS A C 1
ATOM 655 O O . LYS A 1 80 ? 0.706 16.232 -23.859 1.00 52.03 80 LYS A O 1
ATOM 660 N N . LEU A 1 81 ? 1.866 17.865 -22.799 1.00 46.25 81 LEU A N 1
ATOM 661 C CA . LEU A 1 81 ? 0.777 18.624 -22.192 1.00 46.25 81 LEU A CA 1
ATOM 662 C C . LEU A 1 81 ? 0.500 19.842 -23.073 1.00 46.25 81 LEU A C 1
ATOM 664 O O . LEU A 1 81 ? 1.490 20.474 -23.507 1.00 46.25 81 LEU A O 1
#

Mean predicted aligned error: 5.97 Å

Radius of gyration: 21.56 Å; Cα contacts (8 Å, |Δi|>4): 34; chains: 1; bounding box: 42×28×50 Å

Solvent-accessible surface area (backbone atoms only — not comparable to full-atom values): 4724 Å² total; per-residue (Å²): 134,60,60,71,58,47,34,71,76,62,36,54,75,68,46,46,62,40,24,60,77,42,76,64,37,58,68,56,18,54,52,53,52,51,50,52,50,56,53,53,59,66,46,46,63,59,51,53,52,49,51,53,53,50,50,51,53,53,48,57,52,46,35,65,75,64,74,30,97,57,37,77,65,78,68,50,70,76,79,87,124